Protein AF-F9Q9I3-F1 (afdb_monomer)

Structure (mmCIF, N/CA/C/O backbone):
data_AF-F9Q9I3-F1
#
_entry.id   AF-F9Q9I3-F1
#
loop_
_atom_site.group_PDB
_atom_site.id
_atom_site.type_symbol
_atom_site.label_atom_id
_atom_site.label_alt_id
_atom_site.label_comp_id
_atom_site.label_asym_id
_atom_site.label_e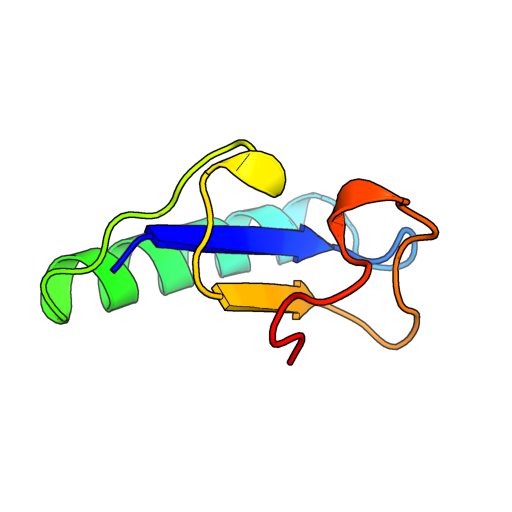ntity_id
_atom_site.label_seq_id
_atom_site.pdbx_PDB_ins_code
_atom_site.Cartn_x
_atom_site.Cartn_y
_atom_site.Cartn_z
_atom_site.occupancy
_atom_site.B_iso_or_equiv
_atom_site.auth_seq_id
_atom_site.auth_comp_id
_atom_site.auth_asym_id
_atom_site.auth_at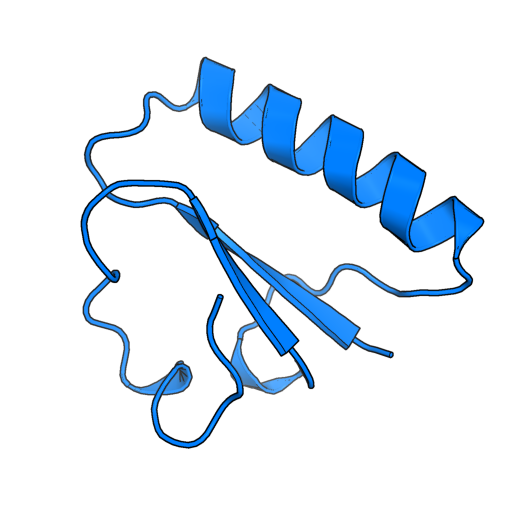om_id
_atom_site.pdbx_PDB_model_num
ATOM 1 N N . MET A 1 1 ? -8.309 -2.309 10.607 1.00 83.31 1 MET A N 1
ATOM 2 C CA . MET A 1 1 ? -7.424 -3.347 10.039 1.00 83.31 1 MET A CA 1
ATOM 3 C C . MET A 1 1 ? -6.239 -2.657 9.397 1.00 83.31 1 MET A C 1
ATOM 5 O O . MET A 1 1 ? -6.441 -1.591 8.812 1.00 83.31 1 MET A O 1
ATOM 9 N N . ASN A 1 2 ? -5.042 -3.215 9.547 1.00 86.19 2 ASN A N 1
ATOM 10 C CA . ASN A 1 2 ? -3.813 -2.633 9.022 1.00 86.19 2 ASN A CA 1
ATOM 11 C C . ASN A 1 2 ? -3.555 -3.158 7.607 1.00 86.19 2 ASN A C 1
ATOM 13 O O . ASN A 1 2 ? -3.472 -4.367 7.388 1.00 86.19 2 ASN A O 1
ATOM 17 N N . LEU A 1 3 ? -3.434 -2.250 6.643 1.00 86.31 3 LEU A N 1
ATOM 18 C CA . LEU A 1 3 ? -3.126 -2.561 5.254 1.00 86.31 3 LEU A CA 1
ATOM 19 C C . LEU A 1 3 ? -1.724 -2.087 4.911 1.00 86.31 3 LEU A C 1
ATOM 21 O O . LEU A 1 3 ? -1.382 -0.937 5.166 1.00 86.31 3 LEU A O 1
ATOM 25 N N . PHE A 1 4 ? -0.951 -2.933 4.250 1.00 86.94 4 PHE A N 1
ATOM 26 C CA . PHE A 1 4 ? 0.306 -2.538 3.636 1.00 86.94 4 PHE A CA 1
ATOM 27 C C . PHE A 1 4 ? 0.154 -2.528 2.120 1.00 86.94 4 PHE A C 1
ATOM 29 O O . PHE A 1 4 ? -0.422 -3.441 1.530 1.00 86.94 4 PHE A O 1
ATOM 36 N N . LEU A 1 5 ? 0.664 -1.471 1.492 1.00 85.31 5 LEU A N 1
ATOM 37 C CA . LEU A 1 5 ? 0.667 -1.325 0.045 1.00 85.31 5 LEU A CA 1
ATOM 38 C C . LEU A 1 5 ? 2.108 -1.371 -0.441 1.00 85.31 5 LEU A C 1
ATOM 40 O O . LEU A 1 5 ? 2.910 -0.514 -0.073 1.00 85.31 5 LEU A O 1
ATOM 44 N N . THR A 1 6 ? 2.402 -2.329 -1.308 1.00 84.69 6 THR A N 1
ATOM 45 C CA . THR A 1 6 ? 3.685 -2.415 -2.002 1.00 84.69 6 THR A CA 1
ATOM 46 C C . THR A 1 6 ? 3.469 -2.433 -3.507 1.00 84.69 6 THR A C 1
ATOM 48 O O . THR A 1 6 ? 2.380 -2.719 -4.001 1.00 84.69 6 THR A O 1
ATOM 51 N N . GLN A 1 7 ? 4.502 -2.069 -4.249 1.00 82.06 7 GLN A N 1
ATOM 52 C CA . GLN A 1 7 ? 4.462 -1.930 -5.697 1.00 82.06 7 GLN A CA 1
ATOM 53 C C . GLN A 1 7 ? 5.491 -2.863 -6.319 1.00 82.0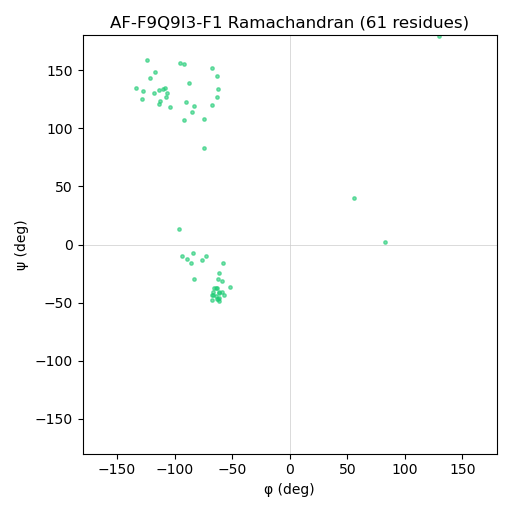6 7 GLN A C 1
ATOM 55 O O . GLN A 1 7 ? 6.586 -3.051 -5.787 1.00 82.06 7 GLN A O 1
ATOM 60 N N . SER A 1 8 ? 5.147 -3.433 -7.466 1.00 78.62 8 SER A N 1
ATOM 61 C CA . SER A 1 8 ? 6.129 -4.137 -8.277 1.00 78.62 8 SER A CA 1
ATOM 62 C C . SER A 1 8 ? 7.157 -3.143 -8.848 1.00 78.62 8 SER A C 1
ATOM 64 O O . SER A 1 8 ? 6.797 -1.994 -9.122 1.00 78.62 8 SER A O 1
ATOM 66 N N . PRO A 1 9 ? 8.405 -3.572 -9.114 1.00 73.75 9 PRO A N 1
ATOM 67 C CA . PRO A 1 9 ? 9.464 -2.705 -9.655 1.00 73.75 9 PRO A CA 1
ATOM 68 C C . PRO A 1 9 ? 9.125 -2.046 -11.003 1.00 73.75 9 PRO A C 1
ATOM 70 O O . PRO A 1 9 ? 9.788 -1.112 -11.437 1.00 73.75 9 PRO A O 1
ATOM 73 N N . GLN A 1 10 ? 8.102 -2.563 -11.683 1.00 74.50 10 GLN A N 1
ATOM 74 C CA . GLN A 1 10 ? 7.665 -2.167 -13.020 1.00 74.50 10 GLN A CA 1
ATOM 75 C C . GLN A 1 10 ? 6.698 -0.974 -12.986 1.00 74.50 10 GLN A C 1
ATOM 77 O O . GLN A 1 10 ? 6.431 -0.344 -14.011 1.00 74.50 10 GLN A O 1
ATOM 82 N N . ILE A 1 11 ? 6.135 -0.670 -11.812 1.00 78.62 11 ILE A N 1
ATOM 83 C CA . ILE A 1 11 ? 5.263 0.482 -11.618 1.00 78.62 11 ILE A CA 1
ATOM 84 C C . ILE A 1 11 ? 6.140 1.709 -11.378 1.00 78.62 11 ILE A C 1
ATOM 86 O O . ILE A 1 11 ? 6.889 1.783 -10.410 1.00 78.62 11 ILE A O 1
ATOM 90 N N . GLY A 1 12 ? 6.019 2.706 -12.254 1.00 81.88 12 GLY A N 1
ATOM 91 C CA . GLY A 1 12 ? 6.683 3.990 -12.056 1.00 81.88 12 GLY A CA 1
ATOM 92 C C . GLY A 1 12 ? 6.180 4.710 -10.799 1.00 81.88 12 GLY A C 1
ATOM 93 O O . GLY A 1 12 ? 4.984 4.682 -10.491 1.00 81.88 12 GLY A O 1
ATOM 94 N N . ALA A 1 13 ? 7.084 5.426 -10.125 1.00 80.75 13 ALA A N 1
ATOM 95 C CA . ALA A 1 13 ? 6.829 6.090 -8.843 1.00 80.75 13 ALA A CA 1
ATOM 96 C C . ALA A 1 13 ? 5.582 6.995 -8.844 1.00 80.75 13 ALA A C 1
ATOM 98 O O . ALA A 1 13 ? 4.837 7.019 -7.867 1.00 80.75 13 ALA A O 1
ATOM 99 N N . ALA A 1 14 ? 5.301 7.691 -9.952 1.00 86.94 14 ALA A N 1
ATOM 100 C CA . ALA A 1 14 ? 4.122 8.552 -10.072 1.00 86.94 14 ALA A CA 1
ATOM 101 C C . ALA A 1 14 ? 2.801 7.768 -9.984 1.00 86.94 14 ALA A C 1
ATOM 103 O O . ALA A 1 14 ? 1.884 8.166 -9.266 1.00 86.94 14 ALA A O 1
ATOM 104 N N . LYS A 1 15 ? 2.702 6.623 -10.675 1.00 84.50 15 LYS A N 1
ATOM 105 C CA . LYS A 1 15 ? 1.499 5.778 -10.628 1.00 84.50 15 LYS A CA 1
ATOM 106 C C . LYS A 1 15 ? 1.319 5.182 -9.239 1.00 84.50 15 LYS A C 1
ATOM 108 O O . LYS A 1 15 ? 0.216 5.209 -8.701 1.00 84.50 15 LYS A O 1
ATOM 113 N N . ALA A 1 16 ? 2.401 4.700 -8.638 1.00 83.81 16 ALA A N 1
ATOM 114 C CA . ALA A 1 16 ? 2.344 4.155 -7.291 1.00 83.81 16 ALA A CA 1
ATOM 115 C C . ALA A 1 16 ? 1.967 5.194 -6.237 1.00 83.81 16 ALA A C 1
ATOM 117 O O . ALA A 1 16 ? 1.201 4.881 -5.330 1.00 83.81 16 ALA A O 1
ATOM 118 N N . TYR A 1 17 ? 2.448 6.430 -6.373 1.00 86.50 17 TYR A N 1
ATOM 119 C CA . TYR A 1 17 ? 2.076 7.519 -5.478 1.00 86.50 17 TYR A CA 1
ATOM 120 C C . TYR A 1 17 ? 0.573 7.809 -5.540 1.00 86.50 17 TYR A C 1
ATOM 122 O O . TYR A 1 17 ? -0.092 7.836 -4.504 1.00 86.50 17 TYR A O 1
ATOM 130 N N . LEU A 1 18 ? 0.013 7.934 -6.749 1.00 88.38 18 LEU A N 1
ATOM 131 C CA . LEU A 1 18 ? -1.425 8.152 -6.933 1.00 88.38 18 LEU A CA 1
ATOM 132 C C . LEU A 1 18 ? -2.258 6.992 -6.380 1.00 88.38 18 LEU A C 1
ATOM 134 O O . LEU A 1 18 ? -3.260 7.228 -5.705 1.00 88.38 18 LEU A O 1
ATOM 138 N N . LEU A 1 19 ? -1.829 5.746 -6.605 1.00 84.94 19 LEU A N 1
ATOM 139 C CA . LEU A 1 19 ? -2.480 4.578 -6.012 1.00 84.94 19 LEU A CA 1
ATOM 140 C C . LEU A 1 19 ? -2.410 4.608 -4.486 1.00 84.94 19 LEU A C 1
ATOM 142 O O . LEU A 1 19 ? -3.438 4.427 -3.838 1.00 84.94 19 LEU A O 1
ATOM 146 N N . ARG A 1 20 ? -1.243 4.896 -3.897 1.00 86.00 20 ARG A N 1
ATOM 147 C CA . ARG A 1 20 ? -1.092 5.018 -2.441 1.00 86.00 20 ARG A CA 1
ATOM 148 C C . ARG A 1 20 ? -2.000 6.100 -1.881 1.00 86.00 20 ARG A C 1
ATOM 150 O O . ARG A 1 20 ? -2.622 5.879 -0.845 1.00 86.00 20 ARG A O 1
ATOM 157 N N . GLN A 1 21 ? -2.131 7.232 -2.564 1.00 88.50 21 GLN A N 1
ATOM 158 C CA . GLN A 1 21 ? -3.012 8.317 -2.147 1.00 88.50 21 GLN A CA 1
ATOM 159 C C . GLN A 1 21 ? -4.491 7.914 -2.233 1.00 88.50 21 GLN A C 1
ATOM 161 O O . GLN A 1 21 ? -5.224 8.083 -1.257 1.00 88.50 21 GLN A O 1
ATOM 166 N 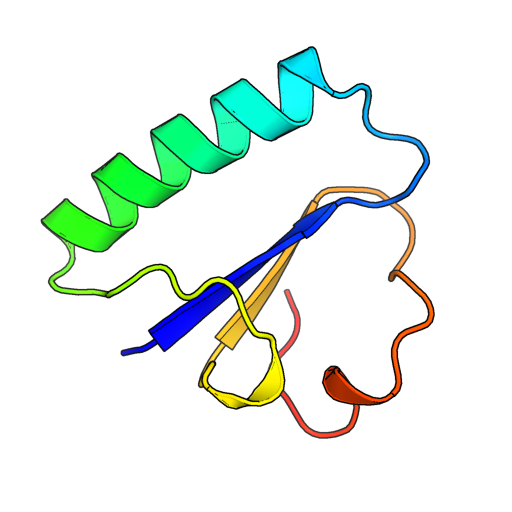N . ALA A 1 22 ? -4.923 7.315 -3.345 1.00 87.81 22 ALA A N 1
ATOM 167 C CA . ALA A 1 22 ? -6.295 6.838 -3.520 1.00 87.81 22 ALA A CA 1
ATOM 168 C C . ALA A 1 22 ? -6.668 5.758 -2.488 1.00 87.81 22 ALA A C 1
ATOM 170 O O . ALA A 1 22 ? -7.711 5.855 -1.837 1.00 87.81 22 ALA A O 1
ATOM 171 N N . LEU A 1 23 ? -5.787 4.777 -2.270 1.00 85.00 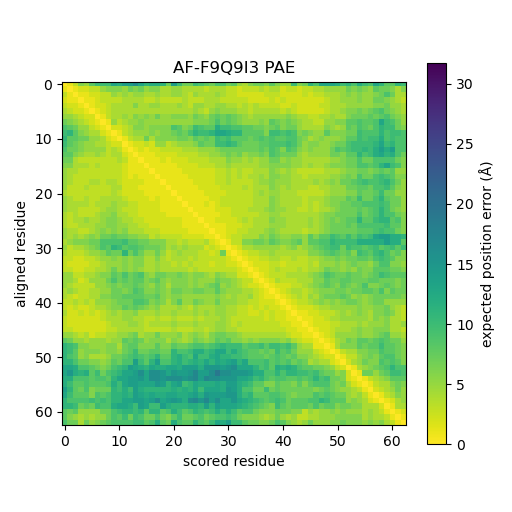23 LEU A N 1
ATOM 172 C CA . LEU A 1 23 ? -5.961 3.740 -1.252 1.00 85.00 23 LEU A CA 1
ATOM 173 C C . LEU A 1 23 ? -5.928 4.308 0.162 1.00 85.00 23 LEU A C 1
ATOM 175 O O . LEU A 1 23 ? -6.717 3.874 0.991 1.00 85.00 23 LEU A O 1
ATOM 179 N N . SER A 1 24 ? -5.087 5.303 0.447 1.00 85.75 24 SER A N 1
ATOM 180 C CA . SER A 1 24 ? -5.076 5.964 1.758 1.00 85.75 24 SER A CA 1
ATOM 181 C C . SER A 1 24 ? -6.420 6.630 2.055 1.00 85.75 24 SER A C 1
ATOM 183 O O . SER A 1 24 ? -6.925 6.538 3.172 1.00 85.75 24 SER A O 1
ATOM 185 N N . VAL A 1 25 ? -7.028 7.278 1.057 1.00 88.88 25 VAL A N 1
ATOM 186 C CA . VAL A 1 25 ? -8.358 7.889 1.192 1.00 88.88 25 VAL A CA 1
ATOM 187 C C . VAL A 1 25 ? -9.438 6.818 1.376 1.00 88.88 25 VAL A C 1
ATOM 189 O O . VAL A 1 25 ? -10.295 6.962 2.248 1.00 88.88 25 VAL A O 1
ATOM 192 N N . ALA A 1 26 ? -9.392 5.731 0.604 1.00 86.25 26 ALA A N 1
ATOM 193 C CA . ALA A 1 26 ? -10.350 4.628 0.710 1.00 86.25 26 ALA A CA 1
ATOM 194 C C . ALA A 1 26 ? -10.238 3.863 2.044 1.00 86.25 26 ALA A C 1
ATOM 196 O O . ALA A 1 26 ? -11.254 3.549 2.667 1.00 86.25 26 ALA A O 1
ATOM 197 N N . ALA A 1 27 ? -9.013 3.619 2.515 1.00 86.88 27 ALA A N 1
ATOM 198 C CA . ALA A 1 27 ? -8.732 2.975 3.793 1.00 86.88 27 ALA A CA 1
ATOM 199 C C . ALA A 1 27 ? -9.264 3.821 4.953 1.00 86.88 27 ALA A C 1
ATOM 201 O O . ALA A 1 27 ? -10.020 3.311 5.777 1.00 86.88 27 ALA A O 1
ATOM 202 N N . LYS A 1 28 ? -8.993 5.135 4.950 1.00 85.88 28 LYS A N 1
ATOM 203 C CA . LYS A 1 28 ? -9.550 6.065 5.945 1.00 85.88 28 LYS A CA 1
ATOM 204 C C . LYS A 1 28 ? -11.078 6.046 5.964 1.00 85.88 28 LYS A C 1
ATOM 206 O O . LYS A 1 28 ? -11.665 5.989 7.038 1.00 85.88 28 LYS A O 1
ATOM 211 N N . LYS A 1 29 ? -11.727 6.035 4.793 1.00 86.81 29 LYS A N 1
ATOM 212 C CA . LYS A 1 29 ? -13.195 5.928 4.692 1.00 86.81 29 LYS A CA 1
ATOM 213 C C . LYS A 1 29 ? -13.749 4.619 5.264 1.00 86.81 29 LYS A C 1
ATOM 215 O O . LYS A 1 29 ? -14.866 4.615 5.764 1.00 86.81 29 LYS A O 1
ATOM 220 N N . SER A 1 30 ? -12.977 3.536 5.211 1.00 83.56 30 SER A N 1
ATOM 221 C CA . SER A 1 30 ? -13.377 2.201 5.687 1.00 83.56 30 SER A CA 1
ATOM 222 C C . SER A 1 30 ? -12.894 1.899 7.114 1.00 83.56 30 SER A C 1
ATOM 224 O O . SER A 1 30 ? -12.923 0.751 7.549 1.00 83.56 30 SER A O 1
ATOM 226 N N . ASN A 1 31 ? -12.425 2.915 7.851 1.00 83.94 31 ASN A N 1
ATOM 227 C CA . ASN A 1 31 ? -11.846 2.771 9.191 1.00 83.94 31 ASN A CA 1
ATOM 228 C C . ASN A 1 31 ? -10.668 1.771 9.228 1.00 83.94 31 ASN A C 1
ATOM 230 O O . ASN A 1 31 ? -10.526 0.921 10.114 1.00 83.94 31 ASN A O 1
ATOM 234 N N . HIS A 1 32 ? -9.840 1.825 8.190 1.00 86.12 32 HIS A N 1
ATOM 235 C CA . HIS A 1 32 ? -8.646 1.015 8.026 1.00 86.12 32 HIS A CA 1
ATOM 236 C C . HIS A 1 32 ? -7.396 1.896 7.996 1.00 86.12 32 HIS A C 1
ATOM 238 O O . HIS A 1 32 ? -7.424 3.029 7.510 1.00 86.12 32 HIS A O 1
ATOM 244 N N . THR A 1 33 ? -6.287 1.357 8.493 1.00 85.94 33 THR A N 1
ATOM 245 C CA . THR A 1 33 ? -5.024 2.08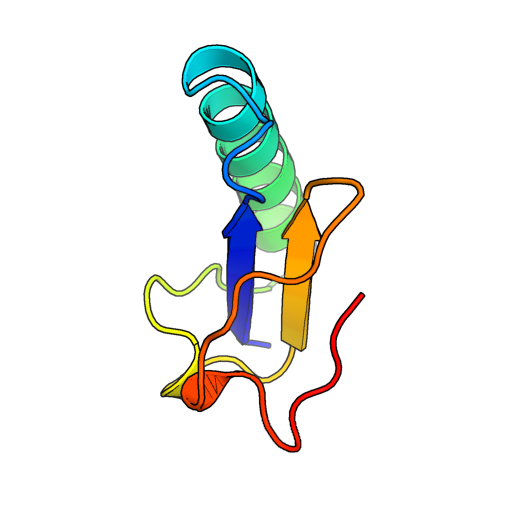7 8.627 1.00 85.94 33 THR A CA 1
ATOM 246 C C . THR A 1 33 ? -4.051 1.580 7.584 1.00 85.94 33 THR A C 1
ATOM 248 O O . THR A 1 33 ? -3.819 0.377 7.497 1.00 85.94 33 THR A O 1
ATOM 251 N N . LEU A 1 34 ? -3.473 2.483 6.794 1.00 83.94 34 LEU A N 1
ATOM 252 C CA . LEU A 1 34 ? -2.383 2.126 5.894 1.00 83.94 34 LEU A CA 1
ATOM 253 C C . LEU A 1 34 ? -1.068 2.182 6.683 1.00 83.94 34 LEU A C 1
ATOM 255 O O . LEU A 1 34 ? -0.678 3.255 7.138 1.00 83.94 34 LEU A O 1
ATOM 259 N N . VAL A 1 35 ? -0.417 1.039 6.866 1.00 86.62 35 VAL A N 1
ATOM 260 C CA . VAL A 1 35 ? 0.875 0.916 7.549 1.00 86.62 35 VAL A CA 1
ATOM 261 C C . VAL A 1 35 ? 2.018 0.933 6.538 1.00 86.62 35 VAL A C 1
ATOM 263 O O . VAL A 1 35 ? 1.838 0.641 5.352 1.00 86.62 35 VAL A O 1
ATOM 266 N N . GLU A 1 36 ? 3.206 1.314 6.997 1.00 80.88 36 GLU A N 1
ATOM 267 C CA . GLU A 1 36 ? 4.410 1.392 6.155 1.00 80.88 36 GLU A CA 1
ATOM 268 C C . GLU A 1 36 ? 5.244 0.113 6.192 1.00 80.88 36 GLU A C 1
ATOM 270 O O . GLU A 1 36 ? 6.144 -0.055 5.375 1.00 80.88 36 GLU A O 1
ATOM 275 N N . GLN A 1 37 ? 4.925 -0.807 7.104 1.00 78.56 37 GLN A N 1
ATOM 276 C CA . GLN A 1 37 ? 5.629 -2.071 7.262 1.00 78.56 37 GLN A CA 1
ATOM 277 C C . GLN A 1 37 ? 4.690 -3.247 6.997 1.00 78.56 37 GLN A C 1
ATOM 279 O O . GLN A 1 37 ? 3.615 -3.350 7.589 1.00 78.56 37 GLN A O 1
ATOM 284 N N . ALA A 1 38 ? 5.130 -4.187 6.159 1.00 79.19 38 ALA A N 1
ATOM 285 C CA . ALA A 1 38 ? 4.399 -5.425 5.875 1.00 79.19 38 ALA A CA 1
ATOM 286 C C . ALA A 1 38 ? 4.138 -6.270 7.136 1.00 79.19 38 ALA A C 1
ATOM 288 O O . ALA A 1 38 ? 3.113 -6.940 7.247 1.00 79.19 38 ALA A O 1
ATOM 289 N N . LYS A 1 39 ? 5.044 -6.207 8.118 1.00 79.31 39 LYS A N 1
ATOM 290 C CA . LYS A 1 39 ? 4.963 -6.972 9.369 1.00 79.31 39 LYS A CA 1
ATOM 291 C C . LYS A 1 39 ? 3.748 -6.600 10.223 1.00 79.31 39 LYS A C 1
ATOM 293 O O . LYS A 1 39 ? 3.125 -7.476 10.822 1.00 79.31 39 LYS A O 1
ATOM 298 N N . GLU A 1 40 ? 3.405 -5.316 10.237 1.00 80.38 40 GLU A N 1
ATOM 299 C CA . GLU A 1 40 ? 2.298 -4.743 11.013 1.00 80.38 40 GLU A CA 1
ATOM 300 C C . GLU A 1 40 ? 0.950 -4.859 10.292 1.00 80.38 40 GLU A C 1
ATOM 302 O O . GLU A 1 40 ? -0.091 -4.527 10.862 1.00 80.38 40 GLU A O 1
ATOM 307 N N . ALA A 1 41 ? 0.966 -5.313 9.037 1.00 82.62 41 ALA A N 1
ATOM 308 C CA . ALA A 1 41 ? -0.220 -5.429 8.215 1.00 82.62 41 ALA A CA 1
ATOM 309 C C . ALA A 1 41 ? -0.930 -6.766 8.410 1.00 82.62 41 ALA A C 1
ATOM 311 O O . ALA A 1 41 ? -0.318 -7.836 8.459 1.00 82.62 41 ALA A O 1
ATOM 312 N N . ASP A 1 42 ? -2.253 -6.697 8.450 1.00 81.94 42 ASP A N 1
ATOM 313 C CA . ASP A 1 42 ? -3.142 -7.852 8.367 1.00 81.94 42 ASP A CA 1
ATOM 314 C C . ASP A 1 42 ? -3.365 -8.260 6.901 1.00 81.94 42 ASP A C 1
ATOM 316 O O . ASP A 1 42 ? -3.570 -9.435 6.591 1.00 81.94 42 ASP A O 1
ATOM 320 N N . LEU A 1 43 ? -3.302 -7.277 5.996 1.00 80.62 43 LEU A N 1
ATOM 321 C CA . LEU A 1 43 ? -3.534 -7.426 4.563 1.00 80.62 43 LEU A CA 1
ATOM 322 C C . LEU A 1 43 ? -2.442 -6.720 3.769 1.00 80.62 43 LEU A C 1
ATOM 324 O O . LEU A 1 43 ? -2.131 -5.560 4.047 1.00 80.62 43 LEU A O 1
ATOM 328 N N . VAL A 1 44 ? -1.916 -7.385 2.744 1.00 84.94 44 VAL A N 1
ATOM 329 C CA . VAL A 1 44 ? -0.979 -6.765 1.808 1.00 84.94 44 VAL A CA 1
ATOM 330 C C . VAL A 1 44 ? -1.612 -6.668 0.430 1.00 84.94 44 VAL A C 1
ATOM 332 O O . VAL A 1 44 ? -2.169 -7.639 -0.072 1.00 84.94 44 VAL A O 1
ATOM 335 N N . ILE A 1 45 ? -1.502 -5.497 -0.186 1.00 83.75 45 ILE A N 1
ATOM 336 C CA . ILE A 1 45 ? -1.910 -5.260 -1.568 1.00 83.75 45 ILE A CA 1
ATOM 337 C C . ILE A 1 45 ? -0.648 -4.991 -2.384 1.00 83.75 45 ILE A C 1
ATOM 339 O O . ILE A 1 45 ? 0.126 -4.081 -2.063 1.00 83.75 45 ILE A O 1
ATOM 343 N N . VAL A 1 46 ? -0.442 -5.783 -3.432 1.00 84.62 46 VAL A N 1
ATOM 344 C CA . VAL A 1 46 ? 0.668 -5.643 -4.370 1.00 84.62 46 VAL A CA 1
ATOM 345 C C . VAL A 1 46 ? 0.152 -5.018 -5.655 1.00 84.62 46 VAL A C 1
ATOM 347 O O . VAL A 1 46 ? -0.664 -5.577 -6.378 1.00 84.62 46 VAL A O 1
ATOM 350 N N . VAL A 1 47 ? 0.682 -3.848 -5.992 1.00 81.88 47 VAL A N 1
ATOM 351 C CA . VAL A 1 47 ? 0.336 -3.172 -7.239 1.00 81.88 47 VAL A CA 1
ATOM 352 C C . VAL A 1 47 ? 1.315 -3.587 -8.329 1.00 81.88 47 VAL A C 1
ATOM 354 O O . VAL A 1 47 ? 2.464 -3.136 -8.365 1.00 81.88 47 VAL A O 1
ATOM 357 N N . GLY A 1 48 ? 0.841 -4.415 -9.253 1.00 78.88 48 GLY A N 1
ATOM 358 C CA . GLY A 1 48 ? 1.527 -4.736 -10.501 1.00 78.88 48 GLY A CA 1
ATOM 359 C C . GLY A 1 48 ? 1.646 -6.236 -10.773 1.00 78.88 48 GLY A C 1
ATOM 360 O O . GLY A 1 48 ? 1.179 -7.051 -9.987 1.00 78.88 48 GLY A O 1
ATOM 361 N N . PRO A 1 49 ? 2.249 -6.608 -11.911 1.00 73.56 49 PRO A N 1
ATOM 362 C CA . PRO A 1 49 ? 2.171 -7.970 -12.439 1.00 73.56 49 PRO A CA 1
ATOM 363 C C . PRO A 1 49 ? 3.071 -8.974 -11.708 1.00 73.56 49 PRO A C 1
ATOM 365 O O . PRO A 1 49 ? 2.941 -10.175 -11.918 1.00 73.56 49 PRO A O 1
ATOM 368 N N . THR A 1 50 ? 4.004 -8.504 -10.878 1.00 74.06 50 THR A N 1
ATOM 369 C CA . THR A 1 50 ? 4.951 -9.365 -10.165 1.00 74.06 50 THR A CA 1
ATOM 370 C C . THR A 1 50 ? 4.931 -9.077 -8.680 1.00 74.06 50 THR A C 1
ATOM 372 O O . THR A 1 50 ? 5.069 -7.921 -8.272 1.00 74.06 50 THR A O 1
ATOM 375 N N . LEU A 1 51 ? 4.852 -10.142 -7.884 1.00 75.56 51 LEU A N 1
ATOM 376 C CA . LEU A 1 51 ? 5.025 -10.051 -6.444 1.00 75.56 51 LEU A CA 1
ATOM 377 C C . LEU A 1 51 ? 6.454 -9.577 -6.128 1.00 75.56 51 LEU A C 1
ATOM 379 O O . LEU A 1 51 ? 7.408 -10.182 -6.626 1.00 75.56 51 LEU A O 1
ATOM 383 N N . PRO A 1 52 ? 6.640 -8.516 -5.325 1.00 72.19 52 PRO A N 1
ATOM 384 C CA . PRO A 1 52 ? 7.960 -8.172 -4.831 1.00 72.19 52 PRO A CA 1
ATOM 385 C C . PRO A 1 52 ? 8.484 -9.322 -3.966 1.00 72.19 52 PRO A C 1
ATOM 387 O O . PRO A 1 52 ? 7.762 -9.877 -3.137 1.00 72.19 52 PRO A O 1
ATOM 390 N N . ASN A 1 53 ? 9.739 -9.704 -4.195 1.00 68.50 53 ASN A N 1
ATOM 391 C CA . ASN A 1 53 ? 10.385 -10.794 -3.475 1.00 68.50 53 ASN A CA 1
ATOM 392 C C . ASN A 1 53 ? 10.738 -10.331 -2.052 1.00 68.50 53 ASN A C 1
ATOM 394 O O . ASN A 1 53 ? 11.845 -9.862 -1.795 1.00 68.50 53 ASN A O 1
ATOM 398 N N . SER A 1 54 ? 9.762 -10.396 -1.147 1.00 68.06 54 SER A N 1
ATOM 399 C CA . SER A 1 54 ? 9.899 -9.980 0.248 1.00 68.06 54 SER A CA 1
ATOM 400 C C . SER A 1 54 ? 9.435 -11.090 1.184 1.00 68.06 54 SER A C 1
ATOM 402 O O . SER A 1 54 ? 8.298 -11.555 1.110 1.00 68.06 54 SER A O 1
ATOM 404 N N . THR A 1 55 ? 10.311 -11.474 2.112 1.00 67.25 55 THR A N 1
ATOM 405 C CA . THR A 1 55 ? 10.042 -12.474 3.158 1.00 67.25 55 THR A CA 1
ATOM 406 C C . THR A 1 55 ? 8.901 -12.068 4.089 1.00 67.25 55 THR A C 1
ATOM 408 O O . THR A 1 55 ? 8.230 -12.931 4.643 1.00 67.25 55 THR A O 1
ATOM 411 N N . ASP A 1 56 ? 8.624 -10.769 4.209 1.00 67.69 56 ASP A N 1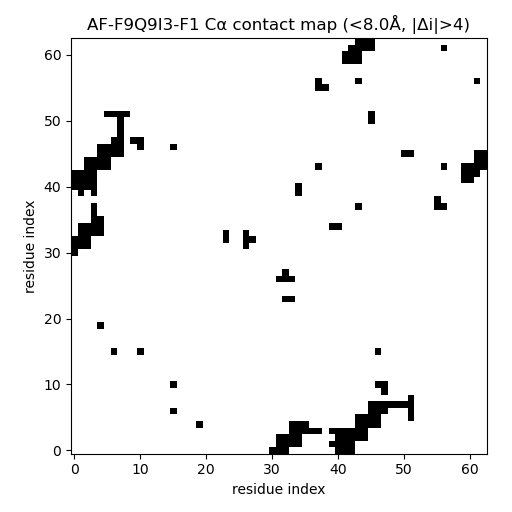
ATOM 412 C CA . ASP A 1 56 ? 7.544 -10.232 5.048 1.00 67.69 56 ASP A CA 1
ATOM 413 C C . ASP A 1 56 ? 6.133 -10.485 4.487 1.00 67.69 56 ASP A C 1
ATOM 415 O O . ASP A 1 56 ? 5.137 -10.249 5.171 1.00 67.69 56 ASP A O 1
ATOM 419 N N . LEU A 1 57 ? 6.036 -10.958 3.240 1.00 69.12 57 LEU A N 1
ATOM 420 C CA . LEU A 1 57 ? 4.773 -11.322 2.590 1.00 69.12 57 LEU A CA 1
ATOM 421 C C . LEU A 1 57 ? 4.391 -12.788 2.831 1.00 69.12 57 LEU A C 1
ATOM 423 O O . LEU A 1 57 ? 3.261 -13.191 2.552 1.00 69.12 57 LEU A O 1
ATOM 427 N N . VAL A 1 58 ? 5.320 -13.595 3.351 1.00 66.88 58 VAL A N 1
ATOM 428 C CA . VAL A 1 58 ? 5.119 -15.027 3.580 1.00 66.88 58 VAL A CA 1
ATOM 429 C C . VAL A 1 58 ? 4.082 -15.228 4.690 1.00 66.88 58 VAL A C 1
ATOM 431 O O . VAL A 1 58 ? 4.255 -14.773 5.817 1.00 66.88 58 VAL A O 1
ATOM 434 N N . GLY A 1 59 ? 2.978 -15.908 4.365 1.00 66.19 59 GLY A N 1
ATOM 435 C CA . GLY A 1 59 ? 1.886 -16.197 5.305 1.00 66.19 59 GLY A CA 1
ATOM 436 C C . GLY A 1 59 ? 0.864 -15.067 5.500 1.00 66.19 59 GLY A C 1
ATOM 437 O O . GLY A 1 59 ? -0.076 -15.233 6.278 1.00 66.19 59 GLY A O 1
ATOM 438 N N . LYS A 1 60 ? 1.002 -13.934 4.797 1.00 71.38 60 LYS A N 1
ATOM 439 C CA . LYS A 1 60 ? 0.008 -12.847 4.785 1.00 71.38 60 LYS A CA 1
ATOM 440 C C . LYS A 1 60 ? -0.985 -13.034 3.636 1.00 71.38 60 LYS A C 1
ATOM 442 O O . LYS A 1 60 ? -0.682 -13.670 2.630 1.00 71.38 60 LYS A O 1
ATOM 447 N N . LYS A 1 61 ? -2.188 -12.468 3.771 1.00 72.44 61 LYS A N 1
ATOM 448 C CA . LYS A 1 61 ? -3.153 -12.414 2.664 1.00 72.44 61 LYS A CA 1
ATOM 449 C C . LYS A 1 61 ? -2.686 -11.345 1.676 1.00 72.44 61 LYS A C 1
ATOM 451 O O . LYS A 1 61 ? -2.738 -10.159 2.002 1.00 72.44 61 LYS A O 1
ATOM 456 N N . VAL A 1 62 ? -2.195 -11.786 0.519 1.00 78.06 62 VAL A N 1
ATOM 457 C CA . VAL A 1 62 ? -1.676 -1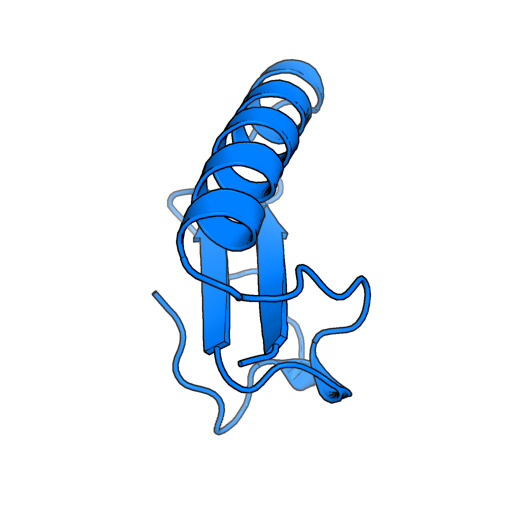0.919 -0.544 1.00 78.06 62 VAL A CA 1
ATOM 458 C C . VAL A 1 62 ? -2.671 -10.875 -1.701 1.00 78.06 62 VAL A C 1
ATOM 460 O O . VAL A 1 62 ? -3.126 -11.930 -2.144 1.00 78.06 62 VAL A O 1
ATOM 463 N N . PHE A 1 63 ? -3.002 -9.666 -2.153 1.00 75.31 63 PHE A N 1
ATOM 464 C CA . PHE A 1 63 ? -3.894 -9.387 -3.282 1.00 75.31 63 PHE A CA 1
ATOM 465 C C . PHE A 1 63 ? -3.176 -8.607 -4.376 1.00 75.31 63 PHE A C 1
ATOM 467 O O . PHE A 1 63 ? -2.323 -7.760 -4.015 1.00 75.31 63 PHE A O 1
#

Solvent-accessible surface area (backbone atoms only — not comparable to full-atom values): 3676 Å² total; per-residue (Å²): 93,31,32,16,76,49,63,14,92,84,54,53,68,70,62,52,50,53,50,53,52,52,47,48,54,51,29,53,75,68,69,27,45,76,43,96,44,53,80,74,27,68,34,37,39,54,46,62,97,47,82,66,96,49,80,63,55,67,94,50,54,73,83

Organism: NCBI:txid1035188

InterPro domains:
  IPR036095 PTS system IIB component-like superfamily [SSF52794] (9-62)

Nearest PDB structures (foldseek):
  7f97-assembly1_A  TM=6.374E-01  e=8.040E-01  Plasmodium falciparum 3D7
  7ard-assembly1_B  TM=5.385E-01  e=3.548E-01  Polytomella sp. Pringsheim 198.80
  5gpn-assembly1_a  TM=5.383E-01  e=1.296E+00  Sus scrofa
  5ifu-assembly1_A  TM=5.292E-01  e=2.235E+00  Plasmodium falciparum 3D7
  7qc1-assembly2_D  TM=5.356E-01  e=2.742E+00  Plasmodium falciparum 3D7

Secondary structure (DSSP, 8-state):
-EEEEEE-TTS-HHHHHHHHHHHHHHHHHTT-EEES-GGG-SEEEEESSS----GGGTTSEE-

pLDDT: mean 80.63, std 6.38, range [66.19, 88.88]

Foldseek 3Di:
DEEEEEEDPPDDPVNSVVVVVVVCVVCVVVVHHYDHDLQPHQEYEYHDDDDDPDPSCPPHHYD

S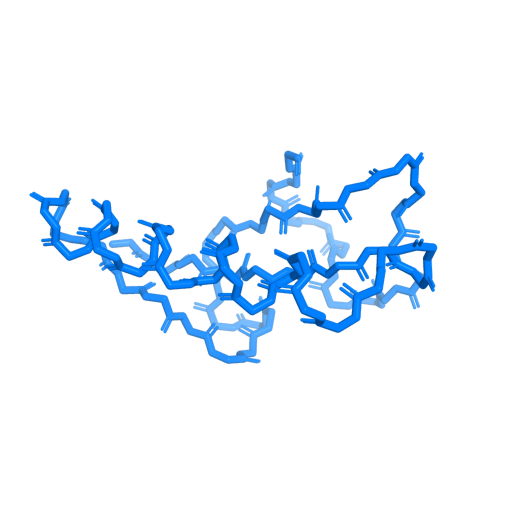equence (63 aa):
MNLFLTQSPQIGAAKAYLLRQALSVAAKKSNHTLVEQAKEADLVIVVGPTLPNSTDLVGKKVF

Mean predicted aligned error: 5.72 Å

Radius of gyration: 11.21 Å; Cα contacts (8 Å, |Δi|>4): 94; chains: 1; bounding box: 24×25×24 Å